Protein AF-A0A0W4ZB40-F1 (afdb_monomer)

Structure (mmCIF, N/CA/C/O backbone):
data_AF-A0A0W4ZB40-F1
#
_entry.id   AF-A0A0W4ZB40-F1
#
loop_
_atom_site.group_PDB
_atom_site.id
_atom_site.type_symbol
_atom_site.label_atom_id
_atom_site.label_alt_id
_atom_site.label_comp_id
_atom_site.label_asym_id
_atom_site.label_entity_id
_atom_site.label_seq_id
_atom_site.pdbx_PDB_ins_code
_atom_site.Cartn_x
_atom_site.Cartn_y
_atom_site.Cartn_z
_atom_site.occupancy
_atom_site.B_iso_or_equiv
_atom_site.auth_seq_id
_atom_site.auth_comp_id
_atom_site.auth_asym_id
_atom_site.auth_atom_id
_atom_site.pdbx_PDB_model_num
ATOM 1 N N . MET A 1 1 ? 27.003 -4.751 -21.305 1.00 53.69 1 MET A N 1
ATOM 2 C CA . MET A 1 1 ? 26.073 -4.154 -20.318 1.00 53.69 1 MET A CA 1
ATOM 3 C C . MET A 1 1 ? 26.836 -3.176 -19.442 1.00 53.69 1 MET A C 1
ATOM 5 O O . MET A 1 1 ? 27.776 -3.583 -18.769 1.00 53.69 1 MET A O 1
ATOM 9 N N . ASN A 1 2 ? 26.476 -1.893 -19.481 1.00 72.75 2 ASN A N 1
ATOM 10 C CA . ASN A 1 2 ? 27.084 -0.866 -18.631 1.00 72.75 2 ASN A CA 1
ATOM 11 C C . ASN A 1 2 ? 26.698 -1.083 -17.158 1.00 72.75 2 ASN A C 1
ATOM 13 O O . ASN A 1 2 ? 25.572 -1.490 -16.868 1.00 72.75 2 ASN A O 1
ATOM 17 N N . LYS A 1 3 ? 27.605 -0.769 -16.219 1.00 75.00 3 LYS A N 1
ATOM 18 C CA . LYS A 1 3 ? 27.354 -0.872 -14.763 1.00 75.00 3 LYS A CA 1
ATOM 19 C C . LYS A 1 3 ? 26.081 -0.128 -14.319 1.00 75.00 3 LYS A C 1
ATOM 21 O O . LYS A 1 3 ? 25.424 -0.566 -13.380 1.00 75.00 3 LYS A O 1
ATOM 26 N N . LEU A 1 4 ? 25.716 0.950 -15.020 1.00 73.50 4 LEU A N 1
ATOM 27 C CA . LEU A 1 4 ? 24.494 1.723 -14.775 1.00 73.50 4 LEU A CA 1
ATOM 28 C C . LEU A 1 4 ? 23.207 0.918 -15.030 1.00 73.50 4 LEU A C 1
ATOM 30 O O . LEU A 1 4 ? 22.275 0.994 -14.234 1.00 73.50 4 LEU A O 1
ATOM 34 N N . GLY A 1 5 ? 23.173 0.103 -16.090 1.00 73.50 5 GLY A N 1
ATOM 35 C CA . GLY A 1 5 ? 21.989 -0.686 -16.449 1.00 73.50 5 GLY A CA 1
ATOM 36 C C . GLY A 1 5 ? 21.663 -1.765 -15.414 1.00 73.50 5 GLY A C 1
ATOM 37 O O . GLY A 1 5 ? 20.506 -1.941 -15.047 1.00 73.50 5 GLY A O 1
ATOM 38 N N . ILE A 1 6 ? 22.694 -2.419 -14.865 1.00 76.94 6 ILE A N 1
ATOM 39 C CA . ILE A 1 6 ? 22.553 -3.442 -13.811 1.00 76.94 6 ILE A CA 1
ATOM 40 C C . ILE A 1 6 ? 22.000 -2.826 -12.514 1.00 76.94 6 ILE A C 1
ATOM 42 O O . ILE A 1 6 ? 21.197 -3.439 -11.802 1.00 76.94 6 ILE A O 1
ATOM 46 N N . LEU A 1 7 ? 22.417 -1.595 -12.200 1.00 80.44 7 LEU A N 1
ATOM 47 C CA . LEU A 1 7 ? 21.934 -0.873 -11.026 1.00 80.44 7 LEU A CA 1
ATOM 48 C C . LEU A 1 7 ? 20.457 -0.472 -11.193 1.00 80.44 7 LEU A C 1
ATOM 50 O O . LEU A 1 7 ? 19.660 -0.682 -10.278 1.00 80.44 7 LEU A O 1
ATOM 54 N N . GLY A 1 8 ? 20.073 0.005 -12.383 1.00 79.62 8 GLY A N 1
ATOM 55 C CA . GLY A 1 8 ? 18.683 0.321 -12.725 1.00 79.62 8 GLY A CA 1
ATOM 56 C C . GLY A 1 8 ? 17.751 -0.890 -12.601 1.00 79.62 8 GLY A C 1
ATOM 57 O O . GLY A 1 8 ? 16.731 -0.816 -11.917 1.00 79.62 8 GLY A O 1
ATOM 58 N N . THR A 1 9 ? 18.131 -2.045 -13.159 1.00 79.88 9 THR A N 1
ATOM 59 C CA . THR A 1 9 ? 17.333 -3.281 -13.036 1.00 79.88 9 THR A CA 1
ATOM 60 C C . THR A 1 9 ? 17.192 -3.745 -11.588 1.00 79.88 9 THR A C 1
ATOM 62 O O . THR A 1 9 ? 16.126 -4.211 -11.189 1.00 79.88 9 THR A O 1
ATOM 65 N N . SER A 1 10 ? 18.237 -3.577 -10.774 1.00 84.56 10 SER A N 1
ATOM 66 C CA . SER A 1 10 ? 18.196 -3.944 -9.355 1.00 84.56 10 SER A CA 1
ATOM 67 C C . SER A 1 10 ? 17.196 -3.079 -8.582 1.00 84.56 10 SER A C 1
ATOM 69 O O . SER A 1 10 ? 16.357 -3.606 -7.852 1.00 84.56 10 SER A O 1
ATOM 71 N N . PHE A 1 11 ? 17.218 -1.758 -8.784 1.00 84.19 11 PHE A N 1
ATOM 72 C CA . PHE A 1 11 ? 16.266 -0.844 -8.140 1.00 84.19 11 PHE A CA 1
ATOM 73 C C . PHE A 1 11 ? 14.825 -1.095 -8.566 1.00 84.19 11 PHE A C 1
ATOM 75 O O . PHE A 1 11 ? 13.926 -1.062 -7.726 1.00 84.19 11 PHE A O 1
ATOM 82 N N . LYS A 1 12 ? 14.604 -1.429 -9.837 1.00 83.06 12 LYS A N 1
ATOM 83 C CA . LYS A 1 12 ? 13.294 -1.816 -10.360 1.00 83.06 12 LYS A CA 1
ATOM 84 C C . LYS A 1 12 ? 12.718 -3.037 -9.644 1.00 83.06 12 LYS A C 1
ATOM 86 O O . LYS A 1 12 ? 11.568 -2.990 -9.209 1.00 83.06 12 LYS A O 1
ATOM 91 N N . ILE A 1 13 ? 13.512 -4.101 -9.485 1.00 84.75 13 ILE A N 1
ATOM 92 C CA . ILE A 1 13 ? 13.101 -5.346 -8.811 1.00 84.75 13 ILE A CA 1
ATOM 93 C C . ILE A 1 13 ? 12.804 -5.078 -7.333 1.00 84.75 13 ILE A C 1
ATOM 95 O O . ILE A 1 13 ? 11.748 -5.449 -6.826 1.00 84.75 13 ILE A O 1
ATOM 99 N N . ILE A 1 14 ? 13.706 -4.387 -6.635 1.00 89.50 14 ILE A N 1
ATOM 100 C CA . ILE A 1 14 ? 13.524 -4.092 -5.208 1.00 89.50 14 ILE A CA 1
ATOM 101 C C . ILE A 1 14 ? 12.295 -3.191 -5.005 1.00 89.50 14 ILE A C 1
ATOM 103 O O . ILE A 1 14 ? 11.497 -3.426 -4.094 1.00 89.50 14 ILE A O 1
ATOM 107 N N . GLY A 1 15 ? 12.096 -2.204 -5.882 1.00 85.06 15 GLY A N 1
ATOM 108 C CA . GLY A 1 15 ? 10.928 -1.326 -5.880 1.00 85.06 15 GLY A CA 1
ATOM 109 C C . GLY A 1 15 ? 9.619 -2.085 -6.104 1.00 85.06 15 GLY A C 1
ATOM 110 O O . GLY A 1 15 ? 8.685 -1.921 -5.320 1.00 85.06 15 GLY A O 1
ATOM 111 N N . THR A 1 16 ? 9.563 -2.971 -7.107 1.00 87.38 16 THR A N 1
ATOM 112 C CA . THR A 1 16 ? 8.380 -3.809 -7.403 1.00 87.38 16 THR A CA 1
ATOM 113 C C . THR A 1 16 ? 8.040 -4.770 -6.271 1.00 87.38 16 THR A C 1
ATOM 115 O O . THR A 1 16 ? 6.873 -4.877 -5.893 1.00 87.38 16 THR A O 1
ATOM 118 N N . VAL A 1 17 ? 9.032 -5.441 -5.681 1.00 89.38 17 VAL A N 1
ATOM 119 C CA . VAL A 1 17 ? 8.811 -6.329 -4.527 1.00 89.38 17 VAL A CA 1
ATOM 120 C C . VAL A 1 17 ? 8.289 -5.536 -3.326 1.00 89.38 17 VAL A C 1
ATOM 122 O O . VAL A 1 17 ? 7.338 -5.963 -2.668 1.00 89.38 17 VAL A O 1
ATOM 125 N N . SER A 1 18 ? 8.849 -4.349 -3.078 1.00 89.38 18 SER A N 1
ATOM 126 C CA . SER A 1 18 ? 8.426 -3.477 -1.976 1.00 89.38 18 SER A CA 1
ATOM 127 C C . SER A 1 18 ? 6.972 -3.028 -2.131 1.00 89.38 18 SER A C 1
ATOM 129 O O . SER A 1 18 ? 6.199 -3.126 -1.178 1.00 89.38 18 SER A O 1
ATOM 131 N N . ILE A 1 19 ? 6.552 -2.604 -3.330 1.00 87.31 19 ILE A N 1
ATOM 132 C CA . ILE A 1 19 ? 5.145 -2.239 -3.545 1.00 87.31 19 ILE A CA 1
ATOM 133 C C . ILE A 1 19 ? 4.208 -3.452 -3.493 1.00 87.31 19 ILE A C 1
ATOM 135 O O . ILE A 1 19 ? 3.095 -3.330 -2.986 1.00 87.31 19 ILE A O 1
ATOM 139 N N . GLY A 1 20 ? 4.655 -4.635 -3.925 1.00 87.69 20 GLY A N 1
ATOM 140 C CA . GLY A 1 20 ? 3.897 -5.877 -3.756 1.00 87.69 20 GLY A CA 1
ATOM 141 C C . GLY A 1 20 ? 3.619 -6.187 -2.283 1.00 87.69 20 GLY A C 1
ATOM 142 O O . GLY A 1 20 ? 2.492 -6.523 -1.918 1.00 87.69 20 GLY A O 1
ATOM 143 N N . TYR A 1 21 ? 4.613 -5.989 -1.413 1.00 90.12 21 TYR A N 1
ATOM 144 C CA . TYR A 1 21 ? 4.452 -6.145 0.035 1.00 90.12 21 TYR A CA 1
ATOM 145 C C . TYR A 1 21 ? 3.464 -5.131 0.631 1.00 90.12 21 TYR A C 1
ATOM 147 O O . TYR A 1 21 ? 2.610 -5.487 1.450 1.00 90.12 21 TYR A O 1
ATOM 155 N N . VAL A 1 22 ? 3.539 -3.870 0.195 1.00 86.75 22 VAL A N 1
ATOM 156 C CA . VAL A 1 22 ? 2.597 -2.816 0.597 1.00 86.75 22 VAL A CA 1
ATOM 157 C C . VAL A 1 22 ? 1.167 -3.180 0.174 1.00 86.75 22 VAL A C 1
ATOM 159 O O . VAL A 1 22 ? 0.260 -3.181 1.010 1.00 86.75 22 VAL A O 1
ATOM 162 N N . ALA A 1 23 ? 0.963 -3.569 -1.087 1.00 87.19 23 ALA A N 1
ATOM 163 C CA . ALA A 1 23 ? -0.338 -3.980 -1.616 1.00 87.19 23 ALA A CA 1
ATOM 164 C C . ALA A 1 23 ? -0.912 -5.191 -0.860 1.00 87.19 23 ALA A C 1
ATOM 166 O O . ALA A 1 23 ? -2.082 -5.188 -0.466 1.00 87.19 23 ALA A O 1
ATOM 167 N N . GLY A 1 24 ? -0.076 -6.200 -0.599 1.00 85.69 24 GLY A N 1
ATOM 168 C CA . GLY A 1 24 ? -0.433 -7.375 0.197 1.00 85.69 24 GLY A CA 1
ATOM 169 C C . GLY A 1 24 ? -0.844 -7.016 1.625 1.00 85.69 24 GLY A C 1
ATOM 170 O O . GLY A 1 24 ? -1.840 -7.529 2.133 1.00 85.69 24 GLY A O 1
ATOM 171 N N . SER A 1 25 ? -0.146 -6.067 2.251 1.00 86.62 25 SER A N 1
ATOM 172 C CA . SER A 1 25 ? -0.502 -5.568 3.582 1.00 86.62 25 SER A CA 1
ATOM 173 C C . SER A 1 25 ? -1.887 -4.913 3.574 1.00 86.62 25 SER A C 1
ATOM 175 O O . SER A 1 25 ? -2.719 -5.231 4.430 1.00 86.62 25 SER A O 1
ATOM 177 N N . TYR A 1 26 ? -2.179 -4.046 2.591 1.00 84.06 26 TYR A N 1
ATOM 178 C CA . TYR A 1 26 ? -3.501 -3.415 2.430 1.00 84.06 26 TYR A CA 1
ATOM 179 C C . TYR A 1 26 ? -4.613 -4.452 2.220 1.00 84.06 26 TYR A C 1
ATOM 181 O O . TYR A 1 26 ? -5.664 -4.359 2.863 1.00 84.06 26 TYR A O 1
ATOM 189 N N . LEU A 1 27 ? -4.361 -5.473 1.392 1.00 85.44 27 LEU A N 1
ATOM 190 C CA . LEU A 1 27 ? -5.276 -6.598 1.175 1.00 85.44 27 LEU A CA 1
ATOM 191 C C . LEU A 1 27 ? -5.572 -7.343 2.479 1.00 85.44 27 LEU A C 1
ATOM 193 O O . LEU A 1 27 ? -6.744 -7.534 2.813 1.0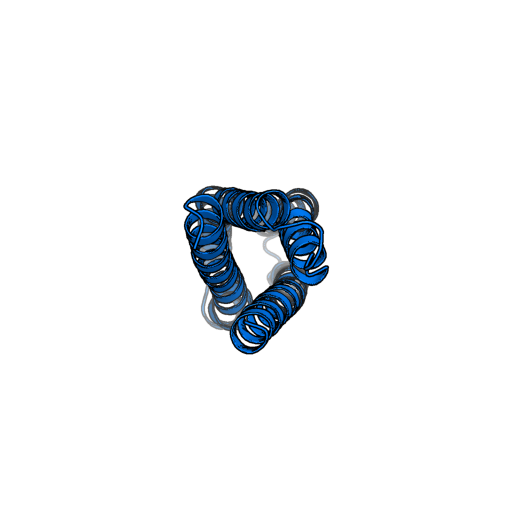0 85.44 27 LEU A O 1
ATOM 197 N N . CYS A 1 28 ? -4.534 -7.722 3.228 1.00 86.81 28 CYS A N 1
ATOM 198 C CA . CYS A 1 28 ? -4.671 -8.409 4.511 1.00 86.81 28 CYS A CA 1
ATOM 199 C C . CYS A 1 28 ? -5.527 -7.602 5.488 1.00 86.81 28 CYS A C 1
ATOM 201 O O . CYS A 1 28 ? -6.490 -8.119 6.061 1.00 86.81 28 CYS A O 1
ATOM 203 N N . LEU A 1 29 ? -5.233 -6.310 5.632 1.00 83.62 29 LEU A N 1
ATOM 204 C CA . LEU A 1 29 ? -5.963 -5.448 6.549 1.00 83.62 29 LEU A CA 1
ATOM 205 C C . LEU A 1 29 ? -7.431 -5.278 6.125 1.00 83.62 29 LEU A C 1
ATOM 207 O O . LEU A 1 29 ? -8.333 -5.466 6.942 1.00 83.62 29 LEU A O 1
ATOM 211 N N . SER A 1 30 ? -7.683 -4.972 4.851 1.00 83.25 30 SER A N 1
ATOM 212 C CA . SER A 1 30 ? -9.024 -4.677 4.335 1.00 83.25 30 SER A CA 1
ATOM 213 C C . SER A 1 30 ? -9.943 -5.902 4.287 1.00 83.25 30 SER A C 1
ATOM 215 O O . SER A 1 30 ? -11.114 -5.806 4.670 1.00 83.25 30 SER A O 1
ATOM 217 N N . LYS A 1 31 ? -9.431 -7.049 3.817 1.00 83.88 31 LYS A N 1
ATOM 218 C CA . LYS A 1 31 ? -10.242 -8.250 3.561 1.00 83.88 31 LYS A CA 1
ATOM 219 C C . LYS A 1 31 ? -10.254 -9.271 4.686 1.00 83.88 31 LYS A C 1
ATOM 221 O O . LYS A 1 31 ? -11.219 -10.023 4.747 1.00 83.88 31 LYS A O 1
ATOM 226 N N . PHE A 1 32 ? -9.238 -9.314 5.544 1.00 83.50 32 PHE A N 1
ATOM 227 C CA . PHE A 1 32 ? -9.158 -10.336 6.590 1.00 83.50 32 PHE A CA 1
ATOM 228 C C . PHE A 1 32 ? -9.283 -9.728 7.983 1.00 83.50 32 PHE A C 1
ATOM 230 O O . PHE A 1 32 ? -10.194 -10.082 8.726 1.00 83.50 32 PHE A O 1
ATOM 237 N N . ILE A 1 33 ? -8.431 -8.761 8.328 1.00 83.88 33 ILE A N 1
ATOM 238 C CA . ILE A 1 33 ? -8.347 -8.276 9.711 1.00 83.88 33 ILE A CA 1
ATOM 239 C C . ILE A 1 33 ? -9.577 -7.426 10.082 1.00 83.88 33 ILE A C 1
ATOM 241 O O . ILE A 1 33 ? -10.201 -7.682 11.108 1.00 83.88 33 ILE A O 1
ATOM 245 N N . LEU A 1 34 ? -9.983 -6.446 9.262 1.00 80.88 34 LEU A N 1
ATOM 246 C CA . LEU A 1 34 ? -11.166 -5.620 9.561 1.00 80.88 34 LEU A CA 1
ATOM 247 C C . LEU A 1 34 ? -12.494 -6.399 9.667 1.00 80.88 34 LEU A C 1
ATOM 249 O O . LEU A 1 34 ? -13.250 -6.121 10.601 1.00 80.88 34 LEU A O 1
ATOM 253 N N . PRO A 1 35 ? -12.840 -7.325 8.752 1.00 81.75 35 PRO A N 1
ATOM 254 C CA . PRO A 1 35 ? -14.061 -8.110 8.910 1.00 81.75 35 PRO A CA 1
ATOM 255 C C . PRO A 1 35 ? -13.989 -9.060 10.111 1.00 81.75 35 PRO A C 1
ATOM 257 O O . PRO A 1 35 ? -14.963 -9.126 10.855 1.00 81.75 35 PRO A O 1
ATOM 260 N N . ALA A 1 36 ? -12.838 -9.687 10.384 1.00 81.50 36 ALA A N 1
ATOM 261 C CA . ALA A 1 36 ? -12.667 -10.527 11.572 1.00 81.50 36 ALA A CA 1
ATOM 262 C C . ALA A 1 36 ? -12.862 -9.737 12.882 1.00 81.50 36 ALA A C 1
ATOM 264 O O . ALA A 1 36 ? -13.545 -10.202 13.794 1.00 81.50 36 ALA A O 1
ATOM 265 N N . MET A 1 37 ? -12.348 -8.500 12.956 1.00 79.06 37 MET A N 1
ATOM 266 C CA . MET A 1 37 ? -12.612 -7.595 14.085 1.00 79.06 37 MET A CA 1
ATOM 267 C C . MET A 1 37 ? -14.110 -7.329 14.269 1.00 79.06 37 MET A C 1
ATOM 269 O O . MET A 1 37 ? -14.597 -7.277 15.395 1.00 79.06 37 MET A O 1
ATOM 273 N N . LYS A 1 38 ? -14.842 -7.128 13.168 1.00 77.75 38 LYS A N 1
ATOM 274 C CA . LYS A 1 38 ? -16.274 -6.805 13.193 1.00 77.75 38 LYS A CA 1
ATOM 275 C C . LYS A 1 38 ? -17.120 -7.966 13.716 1.00 77.75 38 LYS A C 1
ATOM 277 O O . LYS A 1 38 ? -18.163 -7.720 14.320 1.00 77.75 38 LYS A O 1
ATOM 282 N N . GLU A 1 39 ? -16.707 -9.194 13.430 1.00 79.88 39 GLU A N 1
ATOM 283 C CA . GLU A 1 39 ? -17.498 -10.395 13.689 1.00 79.88 39 GLU A CA 1
ATOM 284 C C . GLU A 1 39 ? -17.232 -11.003 15.069 1.00 79.88 39 GLU A C 1
ATOM 286 O O . GLU A 1 39 ? -18.151 -11.545 15.681 1.00 79.88 39 GLU A O 1
ATOM 291 N N . HIS A 1 40 ? -16.005 -10.887 15.586 1.00 74.69 40 HIS A N 1
ATOM 292 C CA . HIS A 1 40 ? -15.592 -11.640 16.775 1.00 74.69 40 HIS A CA 1
ATOM 293 C C . HIS A 1 40 ? -15.102 -10.792 17.954 1.00 74.69 40 HIS A C 1
ATOM 295 O O . HIS A 1 40 ? -15.001 -11.319 19.061 1.00 74.69 40 HIS A O 1
ATOM 301 N N . CYS A 1 41 ? -14.800 -9.500 17.774 1.00 74.38 41 CYS A N 1
ATOM 302 C CA . CYS A 1 41 ? -14.196 -8.707 18.847 1.00 74.38 41 CYS A CA 1
ATOM 303 C C . CYS A 1 41 ? -15.202 -7.818 19.604 1.00 74.38 41 CYS A C 1
ATOM 305 O O . CYS A 1 41 ? -16.042 -7.157 18.986 1.00 74.38 41 CYS A O 1
ATOM 307 N N . PRO A 1 42 ? -15.074 -7.710 20.942 1.00 74.06 42 PRO A N 1
ATOM 308 C CA . PRO A 1 42 ? -15.762 -6.680 21.713 1.00 74.06 42 PRO A CA 1
ATOM 309 C C . PRO A 1 42 ? -15.190 -5.285 21.402 1.00 74.06 42 PRO A C 1
ATOM 311 O O . PRO A 1 42 ? -14.035 -5.139 20.996 1.00 74.06 42 PRO A O 1
ATOM 314 N N . LEU A 1 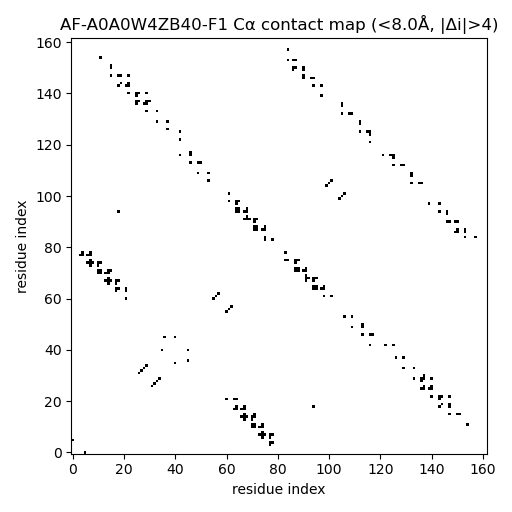43 ? -16.001 -4.240 21.607 1.00 69.88 43 LEU A N 1
ATOM 315 C CA . LEU A 1 43 ? -15.693 -2.857 21.203 1.00 69.88 43 LEU A CA 1
ATOM 316 C C . LEU A 1 43 ? -14.370 -2.322 21.776 1.00 69.88 43 LEU A C 1
ATOM 318 O O . LEU A 1 43 ? -13.614 -1.679 21.049 1.00 69.88 43 LEU A O 1
ATOM 322 N N . SER A 1 44 ? -14.058 -2.630 23.035 1.00 73.31 44 SER A N 1
ATOM 323 C CA . SER A 1 44 ? -12.812 -2.219 23.695 1.00 73.31 44 SER A CA 1
ATOM 324 C C . SER A 1 44 ? -11.569 -2.848 23.053 1.00 73.31 44 SER A C 1
ATOM 326 O O . SER A 1 44 ? -10.566 -2.169 22.828 1.00 73.31 44 SER A O 1
ATOM 328 N N . SER A 1 45 ? -11.643 -4.127 22.676 1.00 79.62 45 SER A N 1
ATOM 329 C CA . SER A 1 45 ? -10.559 -4.822 21.973 1.00 79.62 45 SER A CA 1
ATOM 330 C C . SER A 1 45 ? -10.357 -4.291 20.554 1.00 79.62 45 SER A C 1
ATOM 332 O O . SER A 1 45 ? -9.216 -4.182 20.110 1.00 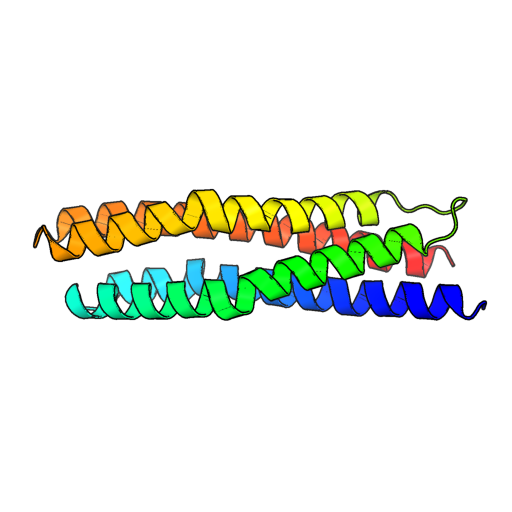79.62 45 SER A O 1
ATOM 334 N N . ILE A 1 46 ? -11.432 -3.901 19.855 1.00 79.56 46 ILE A N 1
ATOM 335 C CA . ILE A 1 46 ? -11.344 -3.288 18.518 1.00 79.56 46 ILE A CA 1
ATOM 336 C C . ILE A 1 46 ? -10.572 -1.969 18.576 1.00 79.56 46 ILE A C 1
ATOM 338 O O . ILE A 1 46 ? -9.746 -1.713 17.703 1.00 79.56 46 ILE A O 1
ATOM 342 N N . GLN A 1 47 ? -10.806 -1.136 19.595 1.00 77.88 47 GLN A N 1
ATOM 343 C CA . GLN A 1 47 ? -10.088 0.134 19.747 1.00 77.88 47 GLN A CA 1
ATOM 344 C C . GLN A 1 47 ? -8.590 -0.076 19.902 1.00 77.88 47 GLN A C 1
ATOM 346 O O . GLN A 1 47 ? -7.809 0.535 19.175 1.00 77.88 47 GLN A O 1
ATOM 351 N N . LEU A 1 48 ? -8.205 -0.952 20.833 1.00 82.44 48 LEU A N 1
ATOM 352 C CA . LEU A 1 48 ? -6.805 -1.234 21.121 1.00 82.44 48 LEU A CA 1
ATOM 353 C C . LEU A 1 48 ? -6.123 -1.826 19.885 1.00 82.44 48 LEU A C 1
ATOM 355 O O . LEU A 1 48 ? -5.048 -1.375 19.496 1.00 82.44 48 LEU A O 1
ATOM 359 N N . LEU A 1 49 ? -6.777 -2.776 19.211 1.00 83.31 49 LEU A N 1
ATOM 360 C CA . LEU A 1 49 ? -6.246 -3.377 17.994 1.00 83.31 49 LEU A CA 1
ATOM 361 C C . LEU A 1 49 ? -6.095 -2.340 16.873 1.00 83.31 49 LEU A C 1
ATOM 363 O O . LEU A 1 49 ? -5.054 -2.294 16.224 1.00 83.31 49 LEU A O 1
ATOM 367 N N . LEU A 1 50 ? -7.089 -1.474 16.664 1.00 82.19 50 LEU A N 1
ATOM 368 C CA . LEU A 1 50 ? -7.042 -0.433 15.637 1.00 82.19 50 LEU A CA 1
ATOM 369 C C . LEU A 1 50 ? -5.953 0.609 15.931 1.00 82.19 50 LEU A C 1
ATOM 371 O O . LEU A 1 50 ? -5.280 1.067 15.009 1.00 82.19 50 LEU A O 1
ATOM 375 N N . GLU A 1 51 ? -5.736 0.953 17.201 1.00 84.44 51 GLU A N 1
ATOM 376 C CA . GLU A 1 51 ? -4.656 1.841 17.633 1.00 84.44 51 GLU A CA 1
ATOM 377 C C . GLU A 1 51 ? -3.277 1.214 17.389 1.00 84.44 51 GLU A C 1
ATOM 379 O O . GLU A 1 51 ? -2.399 1.854 16.800 1.00 84.44 51 GLU A O 1
ATOM 384 N N . VAL A 1 52 ? -3.097 -0.056 17.766 1.00 86.88 52 VAL A N 1
ATOM 385 C CA . VAL A 1 52 ? -1.853 -0.807 17.540 1.00 86.88 52 VAL A CA 1
ATOM 386 C C . VAL A 1 52 ? -1.563 -0.954 16.051 1.00 86.88 52 VAL A C 1
ATOM 388 O O . VAL A 1 52 ? -0.433 -0.696 15.627 1.00 86.88 52 VAL A O 1
ATOM 391 N N . VAL A 1 53 ? -2.573 -1.322 15.259 1.00 85.00 53 VAL A N 1
ATOM 392 C CA . VAL A 1 53 ? -2.468 -1.451 13.803 1.00 85.00 53 VAL A CA 1
ATOM 393 C C . VAL A 1 53 ? -2.094 -0.113 13.189 1.00 85.00 53 VAL A C 1
ATOM 395 O O . VAL A 1 53 ? -1.125 -0.057 12.445 1.00 85.00 53 VAL A O 1
ATOM 398 N N . ASN A 1 54 ? -2.784 0.977 13.530 1.00 84.00 54 ASN A N 1
ATOM 399 C CA . ASN A 1 54 ? -2.491 2.301 12.981 1.00 84.00 54 ASN A CA 1
ATOM 400 C C . ASN A 1 54 ? -1.067 2.765 13.331 1.00 84.00 54 ASN A C 1
ATOM 402 O O . ASN A 1 54 ? -0.350 3.295 12.483 1.00 84.00 54 ASN A O 1
ATOM 406 N N . LYS A 1 55 ? -0.623 2.519 14.569 1.00 85.25 55 LYS A N 1
ATOM 407 C CA . LYS A 1 55 ? 0.737 2.846 15.015 1.00 85.25 55 LYS A CA 1
ATOM 408 C C . LYS A 1 55 ? 1.795 2.036 14.261 1.00 85.25 55 LYS A C 1
ATOM 410 O O . LYS A 1 55 ? 2.791 2.612 13.827 1.00 85.25 55 LYS A O 1
ATOM 415 N N . HIS A 1 56 ? 1.582 0.731 14.080 1.00 85.75 56 HIS A N 1
ATOM 416 C CA . HIS A 1 56 ? 2.478 -0.118 13.287 1.00 85.75 56 HIS A CA 1
ATOM 417 C C . HIS A 1 56 ? 2.474 0.273 11.809 1.00 85.75 56 HIS A C 1
ATOM 419 O O . HIS A 1 56 ? 3.535 0.365 11.198 1.00 85.75 56 HIS A O 1
ATOM 425 N N . TRP A 1 57 ? 1.304 0.570 11.249 1.00 80.81 57 TRP A N 1
ATOM 426 C CA . TRP A 1 57 ? 1.150 0.945 9.848 1.00 80.81 57 TRP A CA 1
ATOM 427 C C . TRP A 1 57 ? 1.985 2.172 9.500 1.00 80.81 57 TRP A C 1
ATOM 429 O O . TRP A 1 57 ? 2.779 2.149 8.564 1.00 80.81 57 TRP A O 1
ATOM 439 N N . ILE A 1 58 ? 1.871 3.225 10.309 1.00 79.88 58 ILE A N 1
ATOM 440 C CA . ILE A 1 58 ? 2.637 4.462 10.123 1.00 79.88 58 ILE A CA 1
ATOM 441 C C . ILE A 1 58 ? 4.135 4.203 10.285 1.00 79.88 58 ILE A C 1
ATOM 443 O O . ILE A 1 58 ? 4.943 4.781 9.564 1.00 79.88 58 ILE A O 1
ATOM 447 N N . ARG A 1 59 ? 4.516 3.337 11.228 1.00 83.62 59 ARG A N 1
ATOM 448 C CA . ARG A 1 59 ? 5.925 3.078 11.522 1.00 83.62 59 ARG A CA 1
ATOM 449 C C . ARG A 1 59 ? 6.629 2.274 10.431 1.00 83.62 59 ARG A C 1
ATOM 451 O O . ARG A 1 59 ? 7.821 2.484 10.241 1.00 83.62 59 ARG A O 1
ATOM 458 N N . TYR A 1 60 ? 5.923 1.374 9.746 1.00 85.88 60 TYR A N 1
ATOM 459 C CA . TYR A 1 60 ? 6.543 0.418 8.822 1.00 85.88 60 TYR A CA 1
ATOM 460 C C . TYR A 1 60 ? 6.084 0.562 7.371 1.00 85.88 60 TYR A C 1
ATOM 462 O O . TYR A 1 60 ? 6.924 0.565 6.478 1.00 85.88 60 TYR A O 1
ATOM 470 N N . ILE A 1 61 ? 4.785 0.721 7.109 1.00 83.56 61 ILE A N 1
ATOM 471 C CA . ILE A 1 61 ? 4.262 0.761 5.734 1.00 83.56 61 ILE A CA 1
ATOM 472 C C . ILE A 1 61 ? 4.562 2.106 5.066 1.00 83.56 61 ILE A C 1
ATOM 474 O O . ILE A 1 61 ? 4.975 2.139 3.913 1.00 83.56 61 ILE A O 1
ATOM 478 N N . LEU A 1 62 ? 4.444 3.214 5.799 1.00 83.19 62 LEU A N 1
ATOM 479 C CA . LEU A 1 62 ? 4.686 4.556 5.259 1.00 83.19 62 LEU A CA 1
ATOM 480 C C . LEU A 1 62 ? 6.145 4.808 4.804 1.00 83.19 62 LEU A C 1
ATOM 482 O O . LEU A 1 62 ? 6.342 5.315 3.693 1.00 83.19 62 LEU A O 1
ATOM 486 N N . PRO A 1 63 ? 7.191 4.449 5.580 1.00 87.81 63 PRO A N 1
ATOM 487 C CA . PRO A 1 63 ? 8.562 4.548 5.081 1.00 87.81 63 PRO A CA 1
ATOM 488 C C . PRO A 1 63 ? 8.840 3.563 3.940 1.00 87.81 63 PRO A C 1
ATOM 490 O O . PRO A 1 63 ? 9.610 3.891 3.042 1.00 87.81 63 PRO A O 1
ATOM 493 N N . LEU A 1 64 ? 8.192 2.393 3.929 1.00 87.00 64 LEU A N 1
ATOM 494 C CA . LEU A 1 64 ? 8.347 1.415 2.853 1.00 87.00 64 LEU A CA 1
ATOM 495 C C . LEU A 1 64 ? 7.737 1.903 1.529 1.00 87.00 64 LEU A C 1
ATOM 497 O O . LEU A 1 64 ? 8.346 1.716 0.481 1.00 87.00 64 LEU A O 1
ATOM 501 N N . GLU A 1 65 ? 6.590 2.588 1.568 1.00 87.50 65 GLU A N 1
ATOM 502 C CA . GLU A 1 65 ? 6.004 3.276 0.405 1.00 87.50 65 GLU A CA 1
ATOM 503 C C . GLU A 1 65 ? 6.956 4.340 -0.149 1.00 87.50 65 GLU A C 1
ATOM 505 O O . GLU A 1 65 ? 7.196 4.399 -1.354 1.00 87.50 65 GLU A O 1
ATOM 510 N N . SER A 1 66 ? 7.548 5.144 0.739 1.00 87.50 66 SER A N 1
ATOM 511 C CA . SER A 1 66 ? 8.528 6.169 0.360 1.00 87.50 66 SER A CA 1
ATOM 512 C C . SER A 1 66 ? 9.768 5.548 -0.281 1.00 87.50 66 SER A C 1
ATOM 514 O O . SER A 1 66 ? 10.237 6.027 -1.310 1.00 87.50 66 SER A O 1
ATOM 516 N N . PHE A 1 67 ? 10.267 4.452 0.292 1.00 90.38 67 PHE A N 1
ATOM 517 C CA . PHE A 1 67 ? 11.421 3.718 -0.218 1.00 90.38 67 PHE A CA 1
ATOM 518 C C . PHE A 1 67 ? 11.142 3.061 -1.576 1.00 90.38 67 PHE A C 1
ATOM 520 O O . PHE A 1 67 ? 11.968 3.118 -2.483 1.00 90.38 67 PHE A O 1
ATOM 527 N N . ALA A 1 68 ? 9.952 2.485 -1.757 1.00 87.94 68 ALA A N 1
ATOM 528 C CA . ALA A 1 68 ? 9.529 1.934 -3.039 1.00 87.94 68 ALA A CA 1
ATOM 529 C C . ALA A 1 68 ? 9.422 3.032 -4.110 1.00 87.94 68 ALA A C 1
ATOM 531 O O . ALA A 1 68 ? 9.917 2.855 -5.223 1.00 87.94 68 ALA A O 1
ATOM 532 N N . ALA A 1 69 ? 8.832 4.183 -3.769 1.00 88.31 69 ALA A N 1
ATOM 533 C CA . ALA A 1 69 ? 8.701 5.314 -4.682 1.00 88.31 69 ALA A CA 1
ATOM 534 C C . ALA A 1 69 ? 10.070 5.856 -5.120 1.00 88.31 69 ALA A C 1
ATOM 536 O O . ALA A 1 69 ? 10.289 6.060 -6.315 1.00 88.31 69 ALA A O 1
ATOM 537 N N . THR A 1 70 ? 11.008 6.044 -4.184 1.00 89.38 70 THR A N 1
ATOM 538 C CA . THR A 1 70 ? 12.354 6.537 -4.510 1.00 89.38 70 THR A CA 1
ATOM 539 C C . THR A 1 70 ? 13.134 5.545 -5.354 1.00 89.38 70 THR A C 1
ATOM 541 O O . THR A 1 70 ? 13.803 5.975 -6.288 1.00 89.38 70 THR A O 1
ATOM 544 N N . LEU A 1 71 ? 13.030 4.239 -5.100 1.00 88.12 71 LEU A N 1
ATOM 545 C CA . LEU A 1 71 ? 13.685 3.217 -5.920 1.00 88.12 71 LEU A CA 1
ATOM 546 C C . LEU A 1 71 ? 13.133 3.169 -7.348 1.00 88.12 71 LEU A C 1
ATOM 548 O O . LEU A 1 71 ? 13.913 3.131 -8.298 1.00 88.12 71 LEU A O 1
ATOM 552 N N . ILE A 1 72 ? 11.809 3.218 -7.510 1.00 86.06 72 ILE A N 1
ATOM 553 C CA . ILE A 1 72 ? 11.160 3.206 -8.830 1.00 86.06 72 ILE A CA 1
ATOM 554 C C . ILE A 1 72 ? 11.502 4.486 -9.610 1.00 86.06 72 ILE A C 1
ATOM 556 O O . ILE A 1 72 ? 11.889 4.411 -10.776 1.00 86.06 72 ILE A O 1
ATOM 560 N N . LEU A 1 73 ? 11.455 5.656 -8.964 1.00 86.50 73 LEU A N 1
ATOM 561 C CA . LEU A 1 73 ? 11.856 6.929 -9.579 1.00 86.50 73 LEU A CA 1
ATOM 562 C C . LEU A 1 73 ? 13.357 6.980 -9.892 1.00 86.50 73 LEU A C 1
ATOM 564 O O . LEU A 1 73 ? 13.747 7.454 -10.956 1.00 86.50 73 LEU A O 1
ATOM 568 N N . SER A 1 74 ? 14.207 6.452 -9.010 1.00 83.94 74 SER A N 1
ATOM 569 C CA . SER A 1 74 ? 15.652 6.367 -9.259 1.00 83.94 74 SER A CA 1
ATOM 570 C C . SER A 1 74 ? 15.954 5.430 -10.425 1.00 83.94 74 SER A C 1
ATOM 572 O O . SER A 1 74 ? 16.820 5.732 -11.240 1.00 83.94 74 SER A O 1
ATOM 574 N N . SER A 1 75 ? 15.206 4.329 -10.555 1.00 84.06 75 SER A N 1
ATOM 575 C CA . SER A 1 75 ? 15.292 3.436 -11.712 1.00 84.06 75 SER A CA 1
ATOM 576 C C . SER A 1 75 ? 14.896 4.135 -13.012 1.00 84.06 75 SER A C 1
ATOM 578 O O . SER A 1 75 ? 15.487 3.827 -14.040 1.00 84.06 75 SER A O 1
ATOM 580 N N . TYR A 1 76 ? 13.924 5.052 -12.984 1.00 82.81 76 TYR A N 1
ATOM 581 C CA . TYR A 1 76 ? 13.561 5.857 -14.152 1.00 82.81 76 TYR A CA 1
ATOM 582 C C . TYR A 1 76 ? 14.691 6.816 -14.548 1.00 82.81 76 TYR A C 1
ATOM 584 O O . TYR A 1 76 ? 15.073 6.853 -15.710 1.00 82.81 76 TYR A O 1
ATOM 592 N N . ILE A 1 77 ? 15.268 7.541 -13.582 1.00 83.38 77 ILE A N 1
ATOM 593 C CA . ILE A 1 77 ? 16.359 8.502 -13.835 1.00 83.38 77 ILE A CA 1
ATOM 594 C C . ILE A 1 77 ? 17.619 7.801 -14.368 1.00 83.38 77 ILE A C 1
ATOM 596 O O . ILE A 1 77 ? 18.329 8.365 -15.195 1.00 83.38 77 ILE A O 1
ATOM 600 N N . LEU A 1 78 ? 17.903 6.581 -13.902 1.00 79.19 78 LEU A N 1
ATOM 601 C CA . LEU A 1 78 ? 19.033 5.779 -14.386 1.00 79.19 78 LEU A CA 1
ATOM 602 C C . LEU A 1 78 ? 18.779 5.096 -15.740 1.00 79.19 78 LEU A C 1
ATOM 604 O O . LEU A 1 78 ? 19.724 4.552 -16.313 1.00 79.19 78 LEU A O 1
ATOM 608 N N . SER A 1 79 ? 17.536 5.069 -16.227 1.00 73.25 79 SER A N 1
ATOM 609 C CA . SER A 1 79 ? 17.185 4.439 -17.502 1.00 73.25 79 SER A CA 1
ATOM 610 C C . SER A 1 79 ? 17.576 5.344 -18.677 1.00 73.25 79 SER A C 1
ATOM 612 O O . SER A 1 79 ? 17.461 6.566 -18.597 1.00 73.25 79 SER A O 1
ATOM 614 N N . GLU A 1 80 ? 18.081 4.760 -19.767 1.00 65.31 80 GLU A N 1
ATOM 615 C CA . GLU A 1 80 ? 18.567 5.527 -20.919 1.00 65.31 80 GLU A CA 1
ATOM 616 C C . GLU A 1 80 ? 17.416 6.268 -21.637 1.00 65.31 80 GLU A C 1
ATOM 618 O O . GLU A 1 80 ? 16.382 5.659 -21.928 1.00 65.31 80 GLU A O 1
ATOM 623 N N . PRO A 1 81 ? 17.591 7.560 -22.001 1.00 57.34 81 PRO A N 1
ATOM 624 C CA . PRO A 1 81 ? 16.517 8.405 -22.535 1.00 57.34 81 PRO A CA 1
ATOM 625 C C . PRO A 1 81 ? 15.821 7.859 -23.790 1.00 57.34 81 PRO A C 1
ATOM 627 O O . PRO A 1 81 ? 14.664 8.189 -24.052 1.00 57.34 81 PRO A O 1
ATOM 630 N N . HIS A 1 82 ? 16.509 7.029 -24.578 1.00 52.22 82 HIS A N 1
ATOM 631 C CA . HIS A 1 82 ? 16.026 6.570 -25.880 1.00 52.22 82 HIS A CA 1
ATOM 632 C C . HIS A 1 82 ? 15.068 5.367 -25.807 1.00 52.22 82 HIS A C 1
ATOM 634 O O . HIS A 1 82 ? 14.353 5.105 -26.769 1.00 52.22 82 HIS A O 1
ATOM 640 N N . VAL A 1 83 ? 14.992 4.694 -24.652 1.00 58.75 83 VAL A N 1
ATOM 641 C CA . VAL A 1 83 ? 14.055 3.590 -24.360 1.00 58.75 83 VAL A CA 1
ATOM 642 C C . VAL A 1 83 ? 13.283 3.895 -23.068 1.00 58.75 83 VAL A C 1
ATOM 644 O O . VAL A 1 83 ? 12.970 3.018 -22.274 1.00 58.75 83 VAL A O 1
ATOM 647 N N . SER A 1 84 ? 13.015 5.179 -22.808 1.00 56.94 84 SER A N 1
ATOM 648 C CA . SER A 1 84 ? 12.361 5.625 -21.576 1.00 56.94 84 SER A CA 1
ATOM 649 C C . SER A 1 84 ? 10.970 5.014 -21.464 1.00 56.94 84 SER A C 1
ATOM 651 O O . SER A 1 84 ? 10.044 5.438 -22.156 1.00 56.94 84 SER A O 1
ATOM 653 N N . HIS A 1 85 ? 10.801 4.033 -20.582 1.00 67.88 85 HIS A N 1
ATOM 654 C CA . HIS A 1 85 ? 9.514 3.384 -20.422 1.00 67.88 85 HIS A CA 1
ATOM 655 C C . HIS A 1 85 ? 8.601 4.214 -19.500 1.00 67.88 85 HIS A C 1
ATOM 657 O O . HIS A 1 85 ? 8.824 4.270 -18.284 1.00 67.88 85 HIS A O 1
ATOM 663 N N . PRO A 1 86 ? 7.543 4.856 -20.031 1.00 76.31 86 PRO A N 1
ATOM 664 C CA . PRO A 1 86 ? 6.761 5.849 -19.291 1.00 76.31 86 PRO A CA 1
ATOM 665 C C . PRO A 1 86 ? 6.027 5.255 -18.077 1.00 76.31 86 PRO A C 1
ATOM 667 O O . PRO A 1 86 ? 5.702 5.970 -17.129 1.00 76.31 86 PRO A O 1
ATOM 670 N N . TYR A 1 87 ? 5.818 3.935 -18.046 1.00 77.69 87 TYR A N 1
ATOM 671 C CA . TYR A 1 87 ? 5.176 3.256 -16.922 1.00 77.69 87 TYR A CA 1
ATOM 672 C C . TYR A 1 87 ? 5.999 3.324 -15.619 1.00 77.69 87 TYR A C 1
ATOM 674 O O . TYR A 1 87 ? 5.403 3.308 -14.543 1.00 77.69 87 TYR A O 1
ATOM 682 N N . LEU A 1 88 ? 7.338 3.422 -15.671 1.00 78.88 88 LEU A N 1
ATOM 683 C CA . LEU A 1 88 ? 8.190 3.579 -14.476 1.00 78.88 88 LEU A CA 1
ATOM 684 C C . LEU A 1 88 ? 7.904 4.915 -13.778 1.00 78.88 88 LEU A C 1
ATOM 686 O O . LEU A 1 88 ? 7.821 4.988 -12.554 1.00 78.88 88 LEU A O 1
ATOM 690 N N . LEU A 1 89 ? 7.663 5.963 -14.566 1.00 84.12 89 LEU A N 1
ATOM 691 C CA . LEU A 1 89 ? 7.293 7.273 -14.047 1.00 84.12 89 LEU A CA 1
ATOM 692 C C . LEU A 1 89 ? 5.874 7.250 -13.458 1.00 84.12 89 LEU A C 1
ATOM 694 O O . LEU A 1 89 ? 5.673 7.682 -12.323 1.00 84.12 89 LEU A O 1
ATOM 698 N N . TYR A 1 90 ? 4.899 6.686 -14.181 1.00 83.94 90 TYR A N 1
ATOM 699 C CA . TYR A 1 90 ? 3.520 6.573 -13.687 1.00 83.94 90 TYR A CA 1
ATOM 700 C C . TYR A 1 90 ? 3.407 5.707 -12.430 1.00 83.94 90 TYR A C 1
ATOM 702 O O . TYR A 1 90 ? 2.672 6.063 -11.511 1.00 83.94 90 TYR A O 1
ATOM 710 N N . SER A 1 91 ? 4.141 4.596 -12.359 1.00 84.44 91 SER A N 1
ATOM 711 C CA . SER A 1 91 ? 4.177 3.747 -11.166 1.00 84.44 91 SER A CA 1
ATOM 712 C C . SER A 1 91 ? 4.827 4.468 -9.992 1.00 84.44 91 SER A C 1
ATOM 714 O O . SER A 1 91 ? 4.232 4.484 -8.919 1.00 84.44 91 SER A O 1
ATOM 716 N N . GLY A 1 92 ? 5.964 5.144 -10.193 1.00 85.38 92 GLY A N 1
ATOM 717 C CA . GLY A 1 92 ? 6.632 5.945 -9.164 1.00 85.38 92 GLY A CA 1
ATOM 718 C C . GLY A 1 92 ? 5.733 7.041 -8.587 1.00 85.38 92 GLY A C 1
ATOM 719 O O . GLY A 1 92 ? 5.573 7.127 -7.368 1.00 85.38 92 GLY A O 1
ATOM 720 N N . PHE A 1 93 ? 5.070 7.823 -9.445 1.00 87.69 93 PHE A N 1
ATOM 721 C CA . PHE A 1 93 ? 4.074 8.810 -9.010 1.00 87.69 93 PHE A CA 1
ATOM 722 C C . PHE A 1 93 ? 2.847 8.162 -8.366 1.00 87.69 93 PHE A C 1
ATOM 724 O O . PHE A 1 93 ? 2.327 8.685 -7.382 1.00 87.69 93 PHE A O 1
ATOM 731 N N . GLY A 1 94 ? 2.407 7.008 -8.868 1.00 86.81 94 GLY A N 1
ATOM 732 C CA . GLY A 1 94 ? 1.339 6.217 -8.265 1.00 86.81 94 GLY A CA 1
ATOM 733 C C . GLY A 1 94 ? 1.671 5.830 -6.824 1.00 86.81 94 GLY A C 1
ATOM 734 O O . GLY A 1 94 ? 0.878 6.103 -5.923 1.00 86.81 94 GLY A O 1
ATOM 735 N N . VAL A 1 95 ? 2.864 5.276 -6.581 1.00 87.12 95 VAL A N 1
ATOM 736 C CA . VAL A 1 95 ? 3.340 4.939 -5.228 1.00 87.12 95 VAL A CA 1
ATOM 737 C C . VAL A 1 95 ? 3.434 6.193 -4.368 1.00 87.12 95 VAL A C 1
ATOM 739 O O . VAL A 1 95 ? 2.920 6.221 -3.253 1.00 87.12 95 VAL A O 1
ATOM 742 N N . ALA A 1 96 ? 4.040 7.256 -4.899 1.00 88.62 96 ALA A N 1
ATOM 743 C CA . ALA A 1 96 ? 4.194 8.514 -4.183 1.00 88.62 96 ALA A CA 1
ATOM 744 C C . ALA A 1 96 ? 2.841 9.134 -3.803 1.00 88.62 96 ALA A C 1
ATOM 746 O O . ALA A 1 96 ? 2.741 9.760 -2.752 1.00 88.62 96 ALA A O 1
ATOM 747 N N . SER A 1 97 ? 1.794 8.928 -4.609 1.00 87.38 97 SER A N 1
ATOM 748 C CA . SER A 1 97 ? 0.437 9.406 -4.326 1.00 87.38 97 SER A CA 1
ATOM 749 C C . SER A 1 97 ? -0.258 8.646 -3.190 1.00 87.38 97 SER A C 1
ATOM 751 O O . SER A 1 97 ? -1.083 9.234 -2.492 1.00 87.38 97 SER A O 1
ATOM 753 N N . LEU A 1 98 ? 0.103 7.381 -2.934 1.00 85.06 98 LEU A N 1
ATOM 754 C CA . LEU A 1 98 ? -0.442 6.609 -1.809 1.00 85.06 98 LEU A CA 1
ATOM 755 C C . LEU A 1 98 ? -0.023 7.205 -0.458 1.00 85.06 98 LEU A C 1
ATOM 757 O O . LEU A 1 98 ? -0.824 7.209 0.475 1.00 85.06 98 LEU A O 1
ATOM 761 N N . ILE A 1 99 ? 1.172 7.794 -0.375 1.00 85.56 99 ILE A N 1
ATOM 762 C CA . ILE A 1 99 ? 1.726 8.380 0.855 1.00 85.56 99 ILE A CA 1
ATOM 763 C C . ILE A 1 99 ? 0.829 9.502 1.420 1.00 85.56 99 ILE A C 1
ATOM 765 O O . ILE A 1 99 ? 0.380 9.384 2.567 1.00 85.56 99 ILE A O 1
ATOM 769 N N . PRO A 1 100 ? 0.507 10.586 0.675 1.00 84.38 100 PRO A N 1
ATOM 770 C CA . PRO A 1 100 ? -0.380 11.629 1.175 1.00 84.38 100 PRO A CA 1
ATOM 771 C C . PRO A 1 100 ? -1.804 11.113 1.386 1.00 84.38 100 PRO A C 1
ATOM 773 O O . PRO A 1 100 ? -2.454 11.555 2.329 1.00 84.38 100 PRO A O 1
ATOM 776 N N . ILE A 1 101 ? -2.291 10.154 0.590 1.00 82.31 101 ILE A N 1
ATOM 777 C CA . ILE A 1 101 ? -3.616 9.551 0.807 1.00 82.31 101 ILE A CA 1
ATOM 778 C C . ILE A 1 101 ? -3.654 8.833 2.165 1.00 82.31 101 ILE A C 1
ATOM 780 O O . ILE A 1 101 ? -4.569 9.043 2.967 1.00 82.31 101 ILE A O 1
ATOM 784 N N . SER A 1 102 ? -2.639 8.032 2.471 1.00 79.00 102 SER A N 1
ATOM 785 C CA . SER A 1 102 ? -2.515 7.327 3.745 1.00 79.00 102 SER A CA 1
ATOM 786 C C . SER A 1 102 ? -2.345 8.288 4.920 1.00 79.00 102 SER A C 1
ATOM 788 O O . SER A 1 102 ? -3.017 8.145 5.947 1.00 79.00 102 SER A O 1
ATOM 790 N N . PHE A 1 103 ? -1.520 9.323 4.761 1.00 80.94 103 PHE A N 1
ATOM 791 C CA . PHE A 1 103 ? -1.236 10.280 5.826 1.00 80.94 103 PHE A CA 1
ATOM 792 C C . PHE A 1 103 ? -2.385 11.262 6.098 1.00 80.94 103 PHE A C 1
ATOM 794 O O . PHE A 1 103 ? -2.745 11.470 7.256 1.00 80.94 103 PHE A O 1
ATOM 801 N N . PHE A 1 104 ? -2.981 11.858 5.061 1.00 82.94 104 PHE A N 1
ATOM 802 C CA . PHE A 1 104 ? -4.026 12.878 5.206 1.00 82.94 104 PHE A CA 1
ATOM 803 C C . PHE A 1 104 ? -5.440 12.308 5.264 1.00 82.94 104 PHE A C 1
ATOM 805 O O . PHE A 1 104 ? -6.300 12.929 5.883 1.00 82.94 104 PHE A O 1
ATOM 812 N N . TYR A 1 105 ? -5.720 11.160 4.643 1.00 80.06 105 TYR A N 1
ATOM 813 C CA . TYR A 1 105 ? -7.092 10.657 4.536 1.00 80.06 105 TYR A CA 1
ATOM 814 C C . TYR A 1 105 ? -7.390 9.518 5.516 1.00 80.06 105 TYR A C 1
ATOM 816 O O . TYR A 1 105 ? -8.407 9.558 6.214 1.00 80.06 105 TYR A O 1
ATOM 824 N N . ILE A 1 106 ? -6.505 8.519 5.621 1.00 78.88 106 ILE A N 1
ATOM 825 C CA . ILE A 1 106 ? -6.724 7.368 6.514 1.00 78.88 106 ILE A CA 1
ATOM 826 C C . ILE A 1 106 ? -6.500 7.762 7.974 1.00 78.88 106 ILE A C 1
ATOM 828 O O . ILE A 1 106 ? -7.367 7.528 8.818 1.00 78.88 106 ILE A O 1
ATOM 832 N N . ARG A 1 107 ? -5.362 8.390 8.285 1.00 78.69 107 ARG A N 1
ATOM 833 C CA . ARG A 1 107 ? -4.950 8.685 9.666 1.00 78.69 107 ARG A CA 1
ATOM 834 C C . ARG A 1 107 ? -5.986 9.482 10.474 1.00 78.69 107 ARG A C 1
ATOM 836 O O . ARG A 1 107 ? -6.348 9.013 11.557 1.00 78.69 107 ARG A O 1
ATOM 843 N N . PRO A 1 108 ? -6.503 10.643 10.015 1.00 81.25 108 PRO A N 1
ATOM 844 C CA . PRO A 1 108 ? -7.480 11.389 10.804 1.00 81.25 108 PRO A CA 1
ATOM 845 C C . PRO A 1 108 ? -8.828 10.672 10.889 1.00 81.25 108 PRO A C 1
ATOM 847 O O . PRO A 1 108 ? -9.508 10.800 11.904 1.00 81.25 108 PRO A O 1
ATOM 850 N N . LYS A 1 109 ? -9.213 9.883 9.873 1.00 80.19 109 LYS A N 1
ATOM 851 C CA . LYS A 1 109 ? -10.413 9.041 9.953 1.00 80.19 109 LYS A CA 1
ATOM 852 C C . LYS A 1 109 ? -10.261 7.984 11.040 1.00 80.19 109 LYS A C 1
ATOM 854 O O . LYS A 1 109 ? -11.130 7.890 11.894 1.00 80.19 109 LYS A O 1
ATOM 859 N N . VAL A 1 110 ? -9.156 7.241 11.060 1.00 79.12 110 VAL A N 1
ATOM 860 C CA . VAL A 1 110 ? -8.899 6.213 12.082 1.00 79.12 110 VAL A CA 1
ATOM 861 C C . VAL A 1 110 ? -8.848 6.827 13.483 1.00 79.12 110 VAL A C 1
ATOM 863 O O . VAL A 1 110 ? -9.482 6.306 14.397 1.00 79.12 110 VAL A O 1
ATOM 866 N N . ALA A 1 111 ? -8.179 7.971 13.651 1.00 80.75 111 ALA A N 1
ATOM 867 C CA . ALA A 1 111 ? -8.117 8.670 14.935 1.00 80.75 111 ALA A CA 1
ATOM 868 C C . ALA A 1 111 ? -9.503 9.122 15.433 1.00 80.75 111 ALA A C 1
ATOM 870 O O . ALA A 1 111 ? -9.831 8.913 16.601 1.00 80.75 111 ALA A O 1
ATOM 871 N N . LYS A 1 112 ? -10.345 9.673 14.543 1.00 81.56 112 LYS A N 1
ATOM 872 C CA . LYS A 1 112 ? -11.738 10.022 14.868 1.00 81.56 112 LYS A CA 1
ATOM 873 C C . LYS A 1 112 ? -12.553 8.799 15.280 1.00 81.56 112 LYS A C 1
ATOM 875 O O . LYS A 1 112 ? -13.307 8.877 16.238 1.00 81.56 112 LYS A O 1
ATOM 880 N N . ILE A 1 113 ? -12.368 7.662 14.609 1.00 76.81 113 ILE A N 1
ATOM 881 C CA . ILE A 1 113 ? -13.069 6.412 14.942 1.00 76.81 113 ILE A CA 1
ATOM 882 C C . ILE A 1 113 ? -12.691 5.931 16.345 1.00 76.81 113 ILE A C 1
ATOM 884 O O . ILE A 1 113 ? -13.568 5.558 17.119 1.00 76.81 113 ILE A O 1
ATOM 888 N N . ILE A 1 114 ? -11.403 5.970 16.692 1.00 77.50 114 ILE A N 1
ATOM 889 C CA . ILE A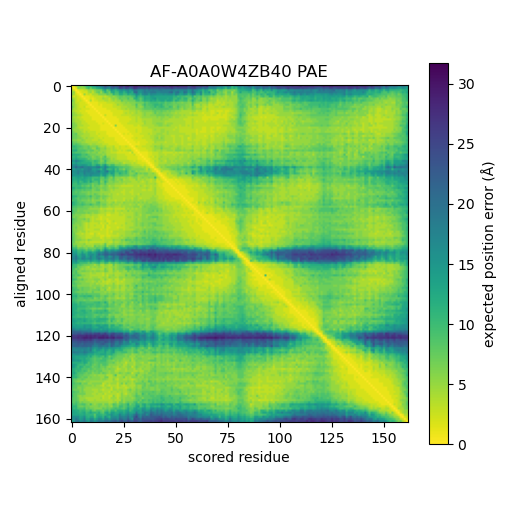 1 114 ? -10.930 5.585 18.029 1.00 77.50 114 ILE A CA 1
ATOM 890 C C . ILE A 1 114 ? -11.559 6.491 19.099 1.00 77.50 114 ILE A C 1
ATOM 892 O O . ILE A 1 114 ? -12.036 5.990 20.120 1.00 77.50 114 ILE A O 1
ATOM 896 N N . GLN A 1 115 ? -11.614 7.806 18.851 1.00 79.81 115 GLN A N 1
ATOM 897 C CA . GLN A 1 115 ? -12.257 8.765 19.755 1.00 79.81 115 GLN A CA 1
ATOM 898 C C . GLN A 1 115 ? -13.772 8.555 19.877 1.00 79.81 115 GLN A C 1
ATOM 900 O O . GLN A 1 115 ? -14.288 8.585 20.995 1.00 79.81 115 GLN A O 1
ATOM 905 N N . ASP A 1 116 ? -14.472 8.288 18.773 1.00 76.12 116 ASP A N 1
ATOM 906 C CA . ASP A 1 116 ? -15.917 8.023 18.763 1.00 76.12 116 ASP A CA 1
ATOM 907 C C . ASP A 1 116 ? -16.265 6.775 19.580 1.00 76.12 116 ASP A C 1
ATOM 909 O O . ASP A 1 116 ? -17.197 6.809 20.379 1.00 76.12 116 ASP A O 1
ATOM 913 N N . ILE A 1 117 ? -15.498 5.687 19.435 1.00 73.69 117 ILE A N 1
ATOM 914 C CA . ILE A 1 117 ? -15.729 4.466 20.223 1.00 73.69 117 ILE A CA 1
ATOM 915 C C . ILE A 1 117 ? -15.418 4.721 21.712 1.00 73.69 117 ILE A C 1
ATOM 917 O O . ILE A 1 117 ? -16.027 4.111 22.581 1.00 73.69 117 ILE A O 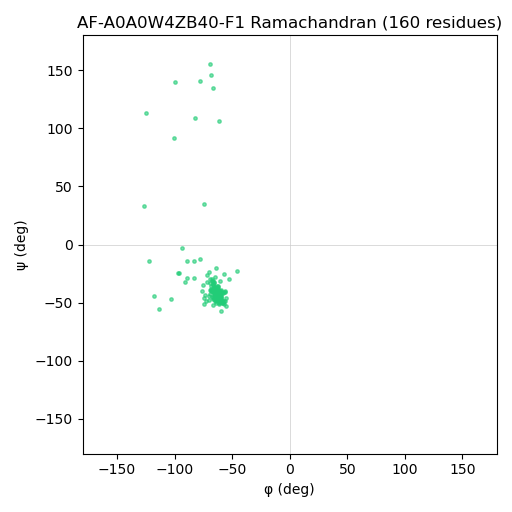1
ATOM 921 N N . ARG A 1 118 ? -14.481 5.631 22.035 1.00 74.81 118 ARG A N 1
ATOM 922 C CA . ARG A 1 118 ? -14.091 5.928 23.429 1.00 74.81 118 ARG A CA 1
ATOM 923 C C . ARG A 1 118 ? -15.141 6.775 24.146 1.00 74.81 118 ARG A C 1
ATOM 925 O O . ARG A 1 118 ? -15.308 6.635 25.349 1.00 74.81 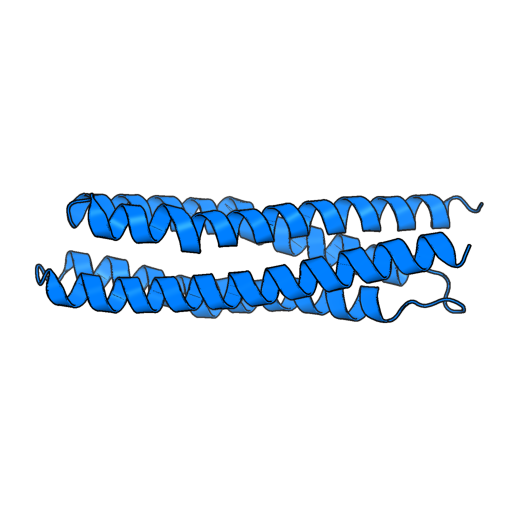118 ARG A O 1
ATOM 932 N N . THR A 1 119 ? -15.802 7.677 23.426 1.00 71.31 119 THR A N 1
ATOM 933 C CA . THR A 1 119 ? -16.748 8.645 24.004 1.00 71.31 119 THR A CA 1
ATOM 934 C C . THR A 1 119 ? -18.206 8.210 23.912 1.00 71.31 119 THR A C 1
ATOM 936 O O . THR A 1 119 ? -19.013 8.657 24.724 1.00 71.31 119 THR A O 1
ATOM 939 N N . LYS A 1 120 ? -18.569 7.344 22.958 1.00 63.78 120 LYS A N 1
ATOM 940 C CA . LYS A 1 120 ? -19.931 6.823 22.804 1.00 63.78 120 LYS A CA 1
ATOM 941 C C . LYS A 1 120 ? -19.931 5.301 22.811 1.00 63.78 120 LYS A C 1
ATOM 943 O O . LYS A 1 120 ? -19.540 4.669 21.835 1.00 63.78 120 LYS A O 1
ATOM 948 N N . ASP A 1 121 ? -20.520 4.731 23.857 1.00 60.88 121 ASP A N 1
ATOM 949 C CA . ASP A 1 121 ? -20.781 3.293 24.015 1.00 60.88 121 ASP A CA 1
ATOM 950 C C . ASP A 1 121 ? -21.959 2.806 23.135 1.00 60.88 121 ASP A C 1
ATOM 952 O O . ASP A 1 121 ? -22.785 1.976 23.508 1.00 60.88 121 ASP A O 1
ATOM 956 N N . ILE A 1 122 ? -22.107 3.388 21.939 1.00 58.47 122 ILE A N 1
ATOM 957 C CA . ILE A 1 122 ? -23.204 3.092 21.019 1.00 58.47 122 ILE A CA 1
ATOM 958 C C . ILE A 1 122 ? -22.659 2.140 19.959 1.00 58.47 122 ILE A C 1
ATOM 960 O O . ILE A 1 122 ? -22.145 2.546 18.914 1.00 58.47 122 ILE A O 1
ATOM 964 N N . SER A 1 123 ? -22.799 0.846 20.237 1.00 60.50 123 SER A N 1
ATOM 965 C CA . SER A 1 123 ? -22.403 -0.294 19.395 1.00 60.50 123 SER A CA 1
ATOM 966 C C . SER A 1 123 ? -22.803 -0.184 17.910 1.00 60.50 123 SER A C 1
ATOM 968 O O . SER A 1 123 ? -22.169 -0.790 17.042 1.00 60.50 123 SER A O 1
ATOM 970 N N . THR A 1 124 ? -23.822 0.615 17.577 1.00 59.97 124 THR A N 1
ATOM 971 C CA . THR A 1 124 ? -24.280 0.861 16.200 1.00 59.97 124 THR A CA 1
ATOM 972 C C . THR A 1 124 ? -23.485 1.947 15.464 1.00 59.97 124 THR A C 1
ATOM 974 O O . THR A 1 124 ? -23.335 1.859 14.241 1.00 59.97 124 THR A O 1
ATOM 977 N N . LEU A 1 125 ? -22.926 2.934 16.176 1.00 61.59 125 LEU A N 1
ATOM 978 C CA . LEU A 1 125 ? -22.102 4.004 15.602 1.00 61.59 125 LEU A CA 1
ATOM 979 C C . LEU A 1 125 ? -20.718 3.467 15.209 1.00 61.59 125 LEU A C 1
ATOM 981 O O . LEU A 1 125 ? -20.257 3.698 14.089 1.00 61.59 125 LEU A O 1
ATOM 985 N N . GLY A 1 126 ? -20.114 2.647 16.080 1.00 63.66 126 GLY A N 1
ATOM 986 C CA . GLY A 1 126 ? -18.836 1.978 15.816 1.00 63.66 126 GLY A CA 1
ATOM 987 C C . GLY A 1 126 ? -18.872 1.114 14.550 1.00 63.66 126 GLY A C 1
ATOM 988 O O . GLY A 1 126 ? -17.959 1.184 13.731 1.00 63.66 126 GLY A O 1
ATOM 989 N N . LYS A 1 127 ? -19.970 0.379 14.315 1.00 67.00 127 LYS A N 1
ATOM 990 C CA . LYS A 1 127 ? -20.136 -0.474 13.123 1.00 67.00 127 LYS A CA 1
ATOM 991 C C . LYS A 1 127 ? -20.172 0.316 11.807 1.00 67.00 127 LYS A C 1
ATOM 993 O O . LYS A 1 127 ? -19.526 -0.097 10.845 1.00 67.00 127 LYS A O 1
ATOM 998 N N . ARG A 1 128 ? -20.888 1.449 11.740 1.00 69.69 128 ARG A N 1
ATOM 999 C CA . ARG A 1 128 ? -20.929 2.290 10.519 1.00 69.69 128 ARG A CA 1
ATOM 1000 C C . ARG A 1 128 ? -19.579 2.942 10.232 1.00 69.69 128 ARG A C 1
ATOM 1002 O O . ARG A 1 128 ? -19.142 3.010 9.085 1.00 69.69 128 ARG A O 1
ATOM 1009 N N . ASN A 1 129 ? -18.911 3.390 11.285 1.00 71.81 129 ASN A N 1
ATOM 1010 C CA . ASN A 1 129 ? -17.610 4.033 11.197 1.00 71.81 129 ASN A CA 1
ATOM 1011 C C . ASN A 1 129 ? -16.510 3.047 10.769 1.00 71.81 129 ASN A C 1
ATOM 1013 O O . ASN A 1 129 ? -15.683 3.377 9.914 1.00 71.81 129 ASN A O 1
ATOM 1017 N N . LEU A 1 130 ? -16.554 1.808 11.269 1.00 73.44 130 LEU A N 1
ATOM 1018 C CA . LEU A 1 130 ? -15.658 0.730 10.849 1.00 73.44 130 LEU A CA 1
ATOM 1019 C C . LEU A 1 130 ? -15.831 0.389 9.359 1.00 73.44 130 LEU A C 1
ATOM 1021 O O . LEU A 1 130 ? -14.846 0.192 8.654 1.00 73.44 130 LEU A O 1
ATOM 1025 N N . GLU A 1 131 ? -17.064 0.389 8.845 1.00 77.00 131 GLU A N 1
ATOM 1026 C CA . GLU A 1 131 ? -17.333 0.205 7.410 1.00 77.00 131 GLU A CA 1
ATOM 1027 C C . GLU A 1 131 ? -16.746 1.337 6.550 1.00 77.00 131 GLU A C 1
ATOM 1029 O O . GLU A 1 131 ? -16.182 1.080 5.487 1.00 77.00 131 GLU A O 1
ATOM 1034 N N . SER A 1 132 ? -16.816 2.589 7.012 1.00 77.88 132 SER A N 1
ATOM 1035 C CA . SER A 1 132 ? -16.181 3.729 6.328 1.00 77.88 132 SER A CA 1
ATOM 1036 C C . SER A 1 132 ? -14.648 3.608 6.299 1.00 77.88 132 SER A C 1
ATOM 1038 O O . SER A 1 132 ? -14.002 3.892 5.282 1.00 77.88 132 SER A O 1
ATOM 1040 N N . CYS A 1 133 ? -14.063 3.108 7.392 1.00 74.69 133 CYS A N 1
ATOM 1041 C CA . CYS A 1 133 ? -12.645 2.763 7.477 1.00 74.69 133 CYS A CA 1
ATOM 1042 C C . CYS A 1 133 ? -12.281 1.663 6.472 1.00 74.69 133 CYS A C 1
ATOM 1044 O O . CYS A 1 133 ? -11.377 1.839 5.653 1.00 74.69 133 CYS A O 1
ATOM 1046 N N . ARG A 1 134 ? -13.059 0.573 6.458 1.00 80.56 134 ARG A N 1
AT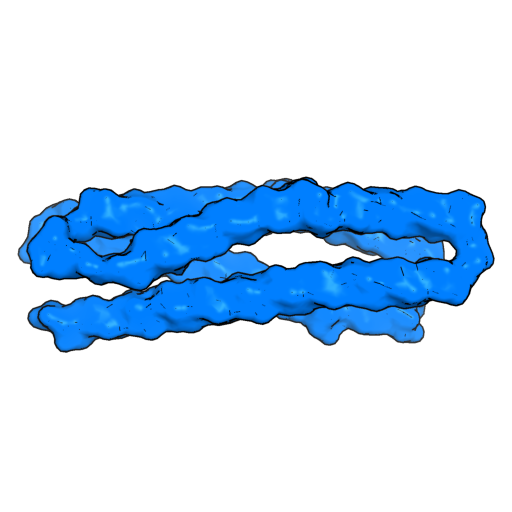OM 1047 C CA . ARG A 1 134 ? -12.906 -0.548 5.524 1.00 80.56 134 ARG A CA 1
ATOM 1048 C C . ARG A 1 134 ? -12.940 -0.091 4.077 1.00 80.56 134 ARG A C 1
ATOM 1050 O O . ARG A 1 134 ? -12.065 -0.483 3.314 1.00 80.56 134 ARG A O 1
ATOM 1057 N N . ARG A 1 135 ? -13.890 0.771 3.705 1.00 80.94 135 ARG A N 1
ATOM 1058 C CA . ARG A 1 135 ? -13.969 1.341 2.350 1.00 80.94 135 ARG A CA 1
ATOM 1059 C C . ARG A 1 135 ? -12.719 2.133 1.979 1.00 80.94 135 ARG A C 1
ATOM 1061 O O . ARG A 1 135 ? -12.251 2.007 0.855 1.00 80.94 135 ARG A O 1
ATOM 1068 N N . SER A 1 136 ? -12.167 2.906 2.913 1.00 78.25 136 SER A N 1
ATOM 1069 C CA . SER A 1 136 ? -10.955 3.700 2.664 1.00 78.25 136 SER A CA 1
ATOM 1070 C C . SER A 1 136 ? -9.730 2.797 2.452 1.00 78.25 136 SER A C 1
ATOM 1072 O O . SER A 1 136 ? -9.001 2.971 1.480 1.00 78.25 136 SER A O 1
ATOM 1074 N N . TYR A 1 137 ? -9.554 1.769 3.290 1.00 79.44 137 TYR A N 1
ATOM 1075 C CA . TYR A 1 137 ? -8.499 0.770 3.093 1.00 79.44 137 TYR A CA 1
ATOM 1076 C C . TYR A 1 137 ? -8.702 -0.051 1.816 1.00 79.44 137 TYR A C 1
ATOM 1078 O O . TYR A 1 137 ? -7.733 -0.341 1.122 1.00 79.44 137 TYR A O 1
ATOM 1086 N N . LEU A 1 138 ? -9.945 -0.391 1.465 1.00 82.75 138 LEU A N 1
ATOM 1087 C CA . LEU A 1 138 ? -10.272 -1.124 0.240 1.00 82.75 138 LEU A CA 1
ATOM 1088 C C . LEU A 1 138 ? -9.957 -0.301 -1.014 1.00 82.75 138 LEU A C 1
ATOM 1090 O O . LEU A 1 138 ? -9.381 -0.835 -1.954 1.00 82.75 138 LEU A O 1
ATOM 1094 N N . ALA A 1 139 ? -10.266 0.997 -1.015 1.00 82.25 139 ALA A N 1
ATOM 1095 C CA . ALA A 1 139 ? -9.911 1.891 -2.114 1.00 82.25 139 ALA A CA 1
ATOM 1096 C C . ALA A 1 139 ? -8.390 1.934 -2.335 1.00 82.25 139 ALA A C 1
ATOM 1098 O O . ALA A 1 139 ? -7.929 1.743 -3.458 1.00 82.25 139 ALA A O 1
ATOM 1099 N N . ASN A 1 140 ? -7.609 2.074 -1.260 1.00 80.69 140 ASN A N 1
ATOM 1100 C CA . ASN A 1 140 ? -6.146 2.044 -1.351 1.00 80.69 140 ASN A CA 1
ATOM 1101 C C . ASN A 1 140 ? -5.604 0.677 -1.747 1.00 80.69 140 ASN A C 1
ATOM 1103 O O . ASN A 1 140 ? -4.607 0.598 -2.451 1.00 80.69 140 ASN A O 1
ATOM 1107 N N . THR A 1 141 ? -6.285 -0.394 -1.352 1.00 82.94 141 THR A N 1
ATOM 1108 C CA . THR A 1 141 ? -5.949 -1.749 -1.784 1.00 82.94 141 THR A CA 1
ATOM 1109 C C . THR A 1 141 ? -6.097 -1.894 -3.295 1.00 82.94 141 THR A C 1
ATOM 1111 O O . THR A 1 141 ? -5.194 -2.402 -3.955 1.00 82.94 141 THR A O 1
ATOM 1114 N N . VAL A 1 142 ? -7.220 -1.431 -3.855 1.00 86.19 142 VAL A N 1
ATOM 1115 C CA . VAL A 1 142 ? -7.475 -1.463 -5.302 1.00 86.19 142 VAL A CA 1
ATOM 1116 C C . VAL A 1 142 ? -6.455 -0.596 -6.032 1.00 86.19 142 VAL A C 1
ATOM 1118 O O . VAL A 1 142 ? -5.828 -1.070 -6.974 1.00 86.19 142 VAL A O 1
ATOM 1121 N N . LEU A 1 143 ? -6.228 0.632 -5.560 1.00 85.06 143 LEU A N 1
ATOM 1122 C CA . LEU A 1 143 ? -5.256 1.546 -6.156 1.00 85.06 143 LEU A CA 1
ATOM 1123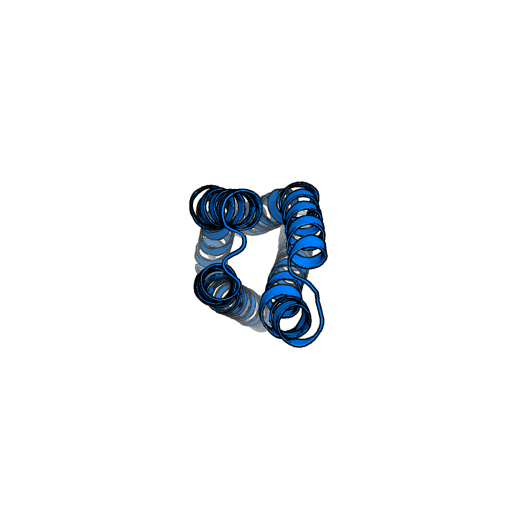 C C . LEU A 1 143 ? -3.838 0.957 -6.130 1.00 85.06 143 LEU A C 1
ATOM 1125 O O . LEU A 1 143 ? -3.177 0.896 -7.162 1.00 85.06 143 LEU A O 1
ATOM 1129 N N . SER A 1 144 ? -3.396 0.454 -4.976 1.00 81.56 144 SER A N 1
ATOM 1130 C CA . SER A 1 144 ? -2.088 -0.184 -4.808 1.00 81.56 144 SER A CA 1
ATOM 1131 C C . SER A 1 144 ? -1.947 -1.442 -5.670 1.00 81.56 144 SER A C 1
ATOM 1133 O O . SER A 1 144 ? -0.903 -1.638 -6.284 1.00 81.56 144 SER A O 1
ATOM 1135 N N . SER A 1 145 ? -3.010 -2.241 -5.811 1.00 84.62 145 SER A N 1
ATOM 1136 C CA . SER A 1 145 ? -3.019 -3.419 -6.692 1.00 84.62 145 SER A CA 1
ATOM 1137 C C . SER A 1 145 ? -2.900 -3.039 -8.170 1.00 84.62 145 SER A C 1
ATOM 1139 O O . SER A 1 145 ? -2.159 -3.688 -8.902 1.00 84.62 145 SER A O 1
ATOM 1141 N N . ILE A 1 146 ? -3.580 -1.974 -8.612 1.00 87.25 146 ILE A N 1
ATOM 1142 C CA . ILE A 1 146 ? -3.464 -1.454 -9.985 1.00 87.25 146 ILE A CA 1
ATOM 1143 C C . ILE A 1 146 ? -2.038 -0.966 -10.243 1.00 87.25 146 ILE A C 1
ATOM 1145 O O . ILE A 1 146 ? -1.441 -1.336 -11.252 1.00 87.25 146 ILE A O 1
ATOM 1149 N N . ILE A 1 147 ? -1.477 -0.174 -9.323 1.00 84.19 147 ILE A N 1
ATOM 1150 C CA . ILE A 1 147 ? -0.105 0.333 -9.441 1.00 84.19 147 ILE A CA 1
ATOM 1151 C C . ILE A 1 147 ? 0.880 -0.837 -9.489 1.00 84.19 147 ILE A C 1
ATOM 1153 O O . ILE A 1 147 ? 1.742 -0.870 -10.364 1.00 84.19 147 ILE A O 1
ATOM 1157 N N . PHE A 1 148 ? 0.729 -1.828 -8.608 1.00 84.56 148 PHE A N 1
ATOM 1158 C CA . PHE A 1 148 ? 1.556 -3.033 -8.611 1.00 84.56 148 PHE A CA 1
ATOM 1159 C C . PHE A 1 148 ? 1.484 -3.760 -9.955 1.00 84.56 148 PHE A C 1
ATOM 1161 O O . PHE A 1 148 ? 2.517 -4.013 -10.567 1.00 84.56 148 PHE A O 1
ATOM 1168 N N . PHE A 1 149 ? 0.278 -4.030 -10.455 1.00 85.69 149 PHE A N 1
ATOM 1169 C CA . PHE A 1 149 ? 0.078 -4.746 -11.713 1.00 85.69 149 PHE A CA 1
ATOM 1170 C C . PHE A 1 149 ? 0.675 -3.995 -12.910 1.00 85.69 149 PHE A C 1
ATOM 1172 O O . PHE A 1 149 ? 1.371 -4.595 -13.726 1.00 85.69 149 PHE A O 1
ATOM 1179 N N . MET A 1 150 ? 0.489 -2.674 -12.967 1.00 83.69 150 MET A N 1
ATOM 1180 C CA . MET A 1 150 ? 1.109 -1.810 -13.978 1.00 83.69 150 MET A CA 1
ATOM 1181 C C . MET A 1 150 ? 2.636 -1.851 -13.908 1.00 83.69 150 MET A C 1
ATOM 1183 O O . MET A 1 150 ? 3.302 -1.930 -14.939 1.00 83.69 150 MET A O 1
ATOM 1187 N N . THR A 1 151 ? 3.195 -1.849 -12.697 1.00 83.00 151 THR A N 1
ATOM 1188 C CA . THR A 1 151 ? 4.648 -1.912 -12.498 1.00 83.00 151 THR A CA 1
ATOM 1189 C C . THR A 1 151 ? 5.201 -3.276 -12.912 1.00 83.00 151 THR A C 1
ATOM 1191 O O . THR A 1 151 ? 6.248 -3.341 -13.548 1.00 83.00 151 THR A O 1
ATOM 1194 N N . VAL A 1 152 ? 4.493 -4.369 -12.607 1.00 83.75 152 VAL A N 1
ATOM 1195 C CA . VAL A 1 152 ? 4.882 -5.731 -13.001 1.00 83.75 152 VAL A CA 1
ATOM 1196 C C . VAL A 1 152 ? 4.818 -5.901 -14.516 1.00 83.75 152 VAL A C 1
ATOM 1198 O O . VAL A 1 152 ? 5.813 -6.308 -15.107 1.00 83.75 152 VAL A O 1
ATOM 1201 N N . ILE A 1 153 ? 3.697 -5.556 -15.161 1.00 81.62 153 ILE A N 1
ATOM 1202 C CA . ILE A 1 153 ? 3.548 -5.697 -16.619 1.00 81.62 153 ILE A CA 1
ATOM 1203 C C . ILE A 1 153 ? 4.595 -4.872 -17.353 1.00 81.62 153 ILE A C 1
ATOM 1205 O O . ILE A 1 153 ? 5.271 -5.398 -18.234 1.00 81.62 153 ILE A O 1
ATOM 1209 N N . GLY A 1 154 ? 4.756 -3.605 -16.971 1.00 73.50 154 GLY A N 1
ATOM 1210 C CA . GLY A 1 154 ? 5.791 -2.767 -17.558 1.00 73.50 154 GLY A CA 1
ATOM 1211 C C . GLY A 1 154 ? 7.179 -3.361 -17.326 1.00 73.50 154 GLY A C 1
ATOM 1212 O O . GLY A 1 154 ? 7.998 -3.401 -18.238 1.00 73.50 154 GLY A O 1
ATOM 1213 N N . SER A 1 155 ? 7.424 -3.929 -16.140 1.00 72.62 155 SER A N 1
ATOM 1214 C CA . SER A 1 155 ? 8.710 -4.550 -15.851 1.00 72.62 155 SER A CA 1
ATOM 1215 C C . SER A 1 155 ? 9.028 -5.746 -16.745 1.00 72.62 155 SER A C 1
ATOM 1217 O O . SER A 1 155 ? 10.164 -5.861 -17.205 1.00 72.62 155 SER A O 1
ATOM 1219 N N . TYR A 1 156 ? 8.045 -6.612 -16.999 1.00 70.94 156 TYR A N 1
ATOM 1220 C CA . TYR A 1 156 ? 8.187 -7.757 -17.901 1.00 70.94 156 TYR A CA 1
ATOM 1221 C C . TYR A 1 156 ? 8.313 -7.332 -19.368 1.00 70.94 156 TYR A C 1
ATOM 1223 O O . TYR A 1 156 ? 9.133 -7.907 -20.082 1.00 70.94 156 TYR A O 1
ATOM 1231 N N . GLY A 1 157 ? 7.565 -6.310 -19.800 1.00 66.19 157 GLY A N 1
ATOM 1232 C CA . GLY A 1 157 ? 7.620 -5.779 -21.166 1.00 66.19 157 GLY A CA 1
ATOM 1233 C C . GLY A 1 157 ? 9.025 -5.336 -21.582 1.00 66.19 157 GLY A C 1
ATOM 1234 O O . GLY A 1 157 ? 9.473 -5.678 -22.672 1.00 66.19 157 GLY A O 1
ATOM 1235 N N . ASP A 1 158 ? 9.764 -4.683 -20.686 1.00 63.41 158 ASP A N 1
ATOM 1236 C CA . ASP A 1 158 ? 11.142 -4.252 -20.970 1.00 63.41 158 ASP A CA 1
ATOM 1237 C C . ASP A 1 158 ? 12.101 -5.423 -21.140 1.00 63.41 158 ASP A C 1
ATOM 1239 O O . ASP A 1 158 ? 13.023 -5.362 -21.947 1.00 63.41 158 ASP A O 1
ATOM 1243 N N . THR A 1 159 ? 11.869 -6.498 -20.382 1.00 60.78 159 THR A N 1
ATOM 1244 C CA . THR A 1 159 ? 12.732 -7.686 -20.386 1.00 60.78 159 THR A CA 1
ATOM 1245 C C . THR A 1 159 ? 12.613 -8.459 -21.704 1.00 60.78 159 THR A C 1
ATOM 1247 O O . THR A 1 159 ? 13.534 -9.176 -22.070 1.00 60.78 159 THR A O 1
ATOM 1250 N N . LEU A 1 160 ? 11.488 -8.304 -22.414 1.00 54.62 160 LEU A N 1
ATOM 1251 C CA . LEU A 1 160 ? 11.221 -8.877 -23.739 1.00 54.62 160 LEU A CA 1
ATOM 1252 C C . LEU A 1 160 ? 11.667 -7.974 -24.903 1.00 54.62 160 LEU A C 1
ATOM 1254 O O . LEU A 1 160 ? 11.702 -8.445 -26.035 1.00 54.62 160 LEU A O 1
ATOM 1258 N N . SER A 1 161 ? 11.959 -6.693 -24.647 1.00 50.84 161 SER A N 1
ATOM 1259 C CA . SER A 1 161 ? 12.404 -5.728 -25.672 1.00 50.84 161 SER A CA 1
ATOM 1260 C C . SER A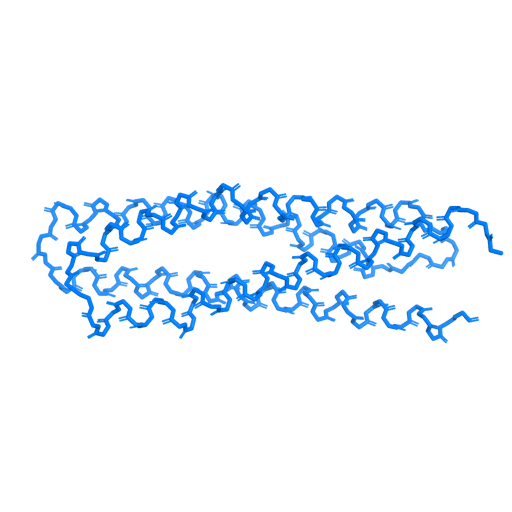 1 161 ? 13.929 -5.596 -25.799 1.00 50.84 161 SER A C 1
ATOM 1262 O O . SER A 1 161 ? 14.402 -4.845 -26.651 1.00 50.84 161 SER A O 1
ATOM 1264 N N . ILE A 1 162 ? 14.673 -6.302 -24.939 1.00 49.00 162 ILE A N 1
ATOM 1265 C CA . ILE A 1 162 ? 16.138 -6.457 -24.959 1.00 49.00 162 ILE A CA 1
ATOM 1266 C C . ILE A 1 162 ? 16.493 -7.679 -25.803 1.00 49.00 162 ILE A C 1
ATOM 1268 O O . ILE A 1 162 ? 17.478 -7.584 -26.568 1.00 49.00 162 ILE A O 1
#

Nearest PDB structures (foldseek):
  8w6f-assembly1_A  TM=6.486E-01  e=3.429E+00  artificial sequences
  2xra-assembly1_A  TM=4.165E-01  e=5.950E-01  synthetic construct
  5j0l-assembly2_C  TM=2.526E-01  e=9.526E+00  synthetic construct

pLDDT: mean 79.02, std 8.93, range [49.0, 90.38]

InterPro domains:
  IPR051668 Autophagy-related protein 33 [PTHR37278] (10-124)

Mean predicted aligned error: 8.06 Å

Sequence (162 aa):
MNKLGILGTSFKIIGTVSIGYVAGSYLCLSKFILPAMKEHCPLSSIQLLLEVVNKHWIRYILPLESFAATLILSSYILSEPHVSHPYLLYSGFGVASLIPISFFYIRPKVAKIIQDIRTKDISTLGKRNLESCRRSYLANTVLSSIIFFMTVIGSYGDTLSI

Secondary structure (DSSP, 8-state):
--HHHHHHHHHHHHHHHHHHHHHHHHHHIIIIIHHHHHHH--HHHHHHHHHHHHHHHHHHHHHHHHHHHHHHHHHHHTS-GGG--HHHHHHHHHHHHHHHIIIIIIHHHHHHHHHHHHH---HHHHHHHHHHHHHHHHHHHHHHHHHHHHHHHHHHHHHH--

Radius of gyration: 18.83 Å; Cα contacts (8 Å, |Δi|>4): 148; chains: 1; bounding box: 52×24×50 Å

Organism: Pneumocystis carinii (strain B80) (NCBI:txid1408658)

Solvent-accessible surface area (backbone atoms only — not comparable to full-atom values): 8426 Å² total; per-residue (Å²): 134,59,76,58,56,59,53,22,54,49,29,40,51,55,15,52,54,43,41,45,52,51,24,51,50,33,43,45,45,37,71,48,51,52,54,50,42,73,77,74,49,57,73,70,58,44,44,54,50,51,50,53,48,52,55,50,41,59,70,51,51,51,57,44,41,53,52,19,18,51,27,23,41,50,22,45,72,54,43,59,84,91,72,63,61,65,51,40,53,53,30,18,51,48,41,50,51,48,53,58,46,48,60,68,54,47,47,58,51,52,53,50,49,48,50,48,52,72,75,42,92,45,76,69,58,50,55,57,50,49,51,55,50,39,51,53,39,42,52,51,21,53,51,37,44,52,38,39,50,50,40,50,53,49,55,54,53,56,69,74,74,111

Foldseek 3Di:
DDPLLVLLLVLLVLLLVLLVVLLVVLCCVLPPVLVCCVPDPDLVVSLVVLVVCLVVCVVPSLVSLVSSLCSLVVSQVSDDPVPRLCLSVVLSVLSVVLNCLCVVPLVVLSVVLSVCSVPDVPSVVNNVSSVVNSVSSVVSSVSSVVSSVSSVVSSVVVVVVD